Protein AF-A0A914QQV6-F1 (afdb_monomer)

Solvent-accessible surface area (backbone atoms only — not comparable to full-atom values): 8724 Å² total; per-residue (Å²): 121,57,70,71,54,55,54,50,51,53,58,49,64,69,46,57,71,68,61,34,36,56,57,50,69,76,47,62,59,73,66,30,67,61,33,49,82,43,58,56,74,52,24,40,50,51,32,66,61,44,52,48,57,52,50,58,49,51,60,53,47,50,54,56,51,52,54,55,55,73,69,55,87,51,58,90,97,36,75,57,35,60,50,48,54,52,48,50,53,49,50,53,59,42,51,51,50,57,58,55,53,53,47,43,61,77,69,61,55,55,38,9,48,43,41,32,55,50,33,52,47,51,51,54,37,49,54,52,49,51,52,48,53,53,51,54,52,51,47,60,54,52,58,56,46,50,54,54,55,47,51,57,50,51,60,66,74,76,110

Nearest PDB structures (foldseek):
  6y07-assembly1_A  TM=5.240E-01  e=1.883E-01  synthetic construct

Structure (mmCIF, N/CA/C/O backbone):
data_AF-A0A914QQV6-F1
#
_entry.id   AF-A0A914QQV6-F1
#
loop_
_atom_site.group_PDB
_atom_site.id
_atom_site.type_symbol
_atom_site.label_atom_id
_atom_site.label_alt_id
_atom_site.label_comp_id
_atom_site.label_asym_id
_atom_site.label_entity_id
_atom_site.label_seq_id
_atom_site.pdbx_PDB_ins_code
_atom_site.Cartn_x
_atom_site.Cartn_y
_atom_site.Cartn_z
_atom_site.occupancy
_atom_site.B_iso_or_equiv
_atom_site.auth_seq_id
_atom_site.auth_comp_id
_atom_site.auth_asym_id
_atom_site.auth_atom_id
_atom_site.pdbx_PDB_model_num
ATOM 1 N N . MET A 1 1 ? 7.672 -13.282 -17.391 1.00 69.25 1 MET A N 1
ATOM 2 C CA . MET A 1 1 ? 7.045 -12.044 -17.901 1.00 69.25 1 MET A CA 1
ATOM 3 C C . MET A 1 1 ? 6.679 -12.276 -19.358 1.00 69.25 1 MET A C 1
ATOM 5 O O . MET A 1 1 ? 7.506 -12.835 -20.069 1.00 69.25 1 MET A O 1
ATOM 9 N N . SER A 1 2 ? 5.460 -11.931 -19.786 1.00 85.06 2 SER A N 1
ATOM 10 C CA . SER A 1 2 ? 5.063 -12.055 -21.197 1.00 85.06 2 SER A CA 1
ATOM 11 C C . SER A 1 2 ? 5.661 -10.919 -22.035 1.00 85.06 2 SER A C 1
ATOM 13 O O . SER A 1 2 ? 5.847 -9.810 -21.535 1.00 85.06 2 SER A O 1
ATOM 15 N N . ILE A 1 3 ? 5.936 -11.185 -23.316 1.00 84.69 3 ILE A N 1
ATOM 16 C CA . ILE A 1 3 ? 6.446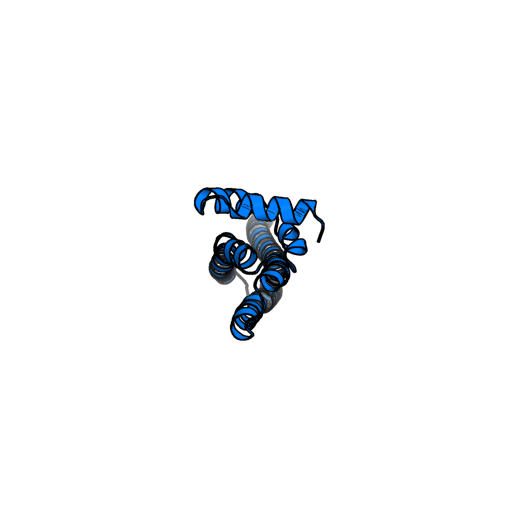 -10.175 -24.264 1.00 84.69 3 ILE A CA 1
ATOM 17 C C . ILE A 1 3 ? 5.479 -8.985 -24.347 1.00 84.69 3 ILE A C 1
ATOM 19 O O . ILE A 1 3 ? 5.898 -7.838 -24.235 1.00 84.69 3 ILE A O 1
ATOM 23 N N . ALA A 1 4 ? 4.174 -9.265 -24.410 1.00 88.88 4 ALA A N 1
ATOM 24 C CA . ALA A 1 4 ? 3.133 -8.241 -24.443 1.00 88.88 4 ALA A CA 1
ATOM 25 C C . ALA A 1 4 ? 3.164 -7.303 -23.219 1.00 88.88 4 ALA A C 1
ATOM 27 O O . ALA A 1 4 ? 2.953 -6.100 -23.361 1.00 88.88 4 ALA A O 1
ATOM 28 N N . PHE A 1 5 ? 3.452 -7.826 -22.019 1.00 91.81 5 PHE A N 1
ATOM 29 C CA . PHE A 1 5 ? 3.579 -6.989 -20.825 1.00 91.81 5 PHE A CA 1
ATOM 30 C C . PHE A 1 5 ? 4.813 -6.089 -20.896 1.00 91.81 5 PHE A C 1
ATOM 32 O O . PHE A 1 5 ? 4.718 -4.899 -20.604 1.00 91.81 5 PHE A O 1
ATOM 39 N N . ALA A 1 6 ? 5.959 -6.639 -21.307 1.00 89.44 6 ALA A N 1
ATOM 40 C CA . ALA A 1 6 ? 7.194 -5.871 -21.433 1.00 89.44 6 ALA A CA 1
ATOM 41 C C . ALA A 1 6 ? 7.032 -4.709 -22.428 1.00 89.44 6 ALA A C 1
ATOM 43 O O . ALA A 1 6 ? 7.389 -3.576 -22.118 1.00 89.44 6 ALA A O 1
ATOM 44 N N . GLU A 1 7 ? 6.416 -4.961 -23.586 1.00 92.00 7 GLU A N 1
ATOM 45 C CA . GLU A 1 7 ? 6.115 -3.922 -24.577 1.00 92.00 7 GLU A CA 1
ATOM 46 C C . GLU A 1 7 ? 5.171 -2.846 -24.030 1.00 92.00 7 GLU A C 1
ATOM 48 O O . GLU A 1 7 ? 5.379 -1.655 -24.271 1.00 92.00 7 GLU A O 1
ATOM 53 N N . ALA A 1 8 ? 4.140 -3.242 -23.278 1.00 93.19 8 ALA A N 1
ATOM 54 C CA . ALA A 1 8 ? 3.226 -2.300 -22.640 1.00 93.19 8 ALA A CA 1
ATOM 55 C C . ALA A 1 8 ? 3.940 -1.434 -21.589 1.00 93.19 8 ALA A C 1
ATOM 57 O O . ALA A 1 8 ? 3.732 -0.222 -21.556 1.00 93.19 8 ALA A O 1
ATOM 58 N N . ALA A 1 9 ? 4.814 -2.029 -20.775 1.00 93.25 9 ALA A N 1
ATOM 59 C CA . ALA A 1 9 ? 5.597 -1.306 -19.778 1.00 93.25 9 ALA A CA 1
ATOM 60 C C . ALA A 1 9 ? 6.560 -0.303 -20.430 1.00 93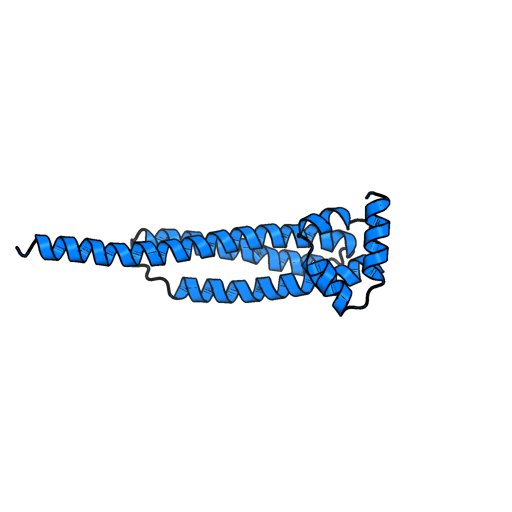.25 9 ALA A C 1
ATOM 62 O O . ALA A 1 9 ? 6.645 0.837 -19.981 1.00 93.25 9 ALA A O 1
ATOM 63 N N . VAL A 1 10 ? 7.217 -0.682 -21.533 1.00 94.25 10 VAL A N 1
ATOM 64 C CA . VAL A 1 10 ? 8.066 0.236 -22.310 1.00 94.25 10 VAL A CA 1
ATOM 65 C C . VAL A 1 10 ? 7.247 1.405 -22.857 1.00 94.25 10 VAL A C 1
ATOM 67 O O . VAL A 1 10 ? 7.649 2.555 -22.697 1.00 94.25 10 VAL A O 1
ATOM 70 N N . LYS A 1 11 ? 6.075 1.141 -23.448 1.00 95.31 11 LYS A N 1
ATOM 71 C CA . LYS A 1 11 ? 5.185 2.199 -23.960 1.00 95.31 11 LYS A CA 1
ATOM 72 C C . LYS A 1 11 ? 4.771 3.182 -22.867 1.00 95.31 11 LYS A C 1
ATOM 74 O O . LYS A 1 11 ? 4.869 4.384 -23.083 1.00 95.31 11 LYS A O 1
ATOM 79 N N . LEU A 1 12 ? 4.361 2.678 -21.703 1.00 95.50 12 LEU A N 1
ATOM 80 C CA . LEU A 1 12 ? 4.039 3.513 -20.543 1.00 95.50 12 LEU A CA 1
ATOM 81 C C . LEU A 1 12 ? 5.251 4.336 -20.104 1.00 95.50 12 LEU A C 1
ATOM 83 O O . LEU A 1 12 ? 5.140 5.538 -19.908 1.00 95.50 12 LEU A O 1
ATOM 87 N N . SER A 1 13 ? 6.428 3.714 -20.026 1.00 93.94 13 SER A N 1
ATOM 88 C CA . SER A 1 13 ? 7.658 4.378 -19.589 1.00 93.94 13 SER A CA 1
ATOM 89 C C . SER A 1 13 ? 8.145 5.501 -20.506 1.00 93.94 13 SER A C 1
ATOM 91 O O . SER A 1 13 ? 9.058 6.213 -20.110 1.00 93.94 13 SER A O 1
ATOM 93 N N . ASN A 1 14 ? 7.566 5.665 -21.699 1.00 95.50 14 ASN A N 1
ATOM 94 C CA . ASN A 1 14 ? 7.881 6.752 -22.630 1.00 95.50 14 ASN A CA 1
ATOM 95 C C . ASN A 1 14 ? 6.941 7.959 -22.497 1.00 95.50 14 ASN A C 1
ATOM 97 O O . ASN A 1 14 ? 7.169 8.970 -23.156 1.00 95.50 14 ASN A O 1
ATOM 101 N N . LEU A 1 15 ? 5.892 7.859 -21.678 1.00 96.88 15 LEU A N 1
ATOM 102 C CA . LEU A 1 15 ? 5.041 8.996 -21.344 1.00 96.88 15 LEU A CA 1
ATOM 103 C C . LEU A 1 15 ? 5.832 10.019 -20.512 1.00 96.88 15 LEU A C 1
ATOM 105 O O . LEU A 1 15 ? 6.844 9.680 -19.890 1.00 96.88 15 LEU A O 1
ATOM 109 N N . ASP A 1 16 ? 5.385 11.271 -20.500 1.00 96.81 16 ASP A N 1
ATOM 110 C CA . ASP A 1 16 ? 5.801 12.223 -19.465 1.00 96.81 16 ASP A CA 1
ATOM 111 C C . ASP A 1 16 ? 5.256 11.800 -18.089 1.00 96.81 16 ASP A C 1
ATOM 113 O O . ASP A 1 16 ? 4.459 10.867 -17.975 1.00 96.81 16 ASP A O 1
ATOM 117 N N . ASP A 1 17 ? 5.741 12.444 -17.030 1.00 95.38 17 ASP A N 1
ATOM 118 C CA . ASP A 1 17 ? 5.443 12.026 -15.658 1.00 95.38 17 ASP A CA 1
ATOM 119 C C . ASP A 1 17 ? 3.957 12.181 -15.300 1.00 95.38 17 ASP A C 1
ATOM 121 O O . ASP A 1 17 ? 3.414 11.317 -14.613 1.00 95.38 17 ASP A O 1
ATOM 125 N N . GLU A 1 18 ? 3.274 13.207 -15.817 1.00 96.12 18 GLU A N 1
ATOM 126 C CA . GLU A 1 18 ? 1.845 13.440 -15.568 1.00 96.12 18 GLU A CA 1
ATOM 127 C C . GLU A 1 18 ? 0.982 12.354 -16.226 1.00 96.12 18 GLU A C 1
ATOM 129 O O . GLU A 1 18 ? 0.174 11.695 -15.564 1.00 96.12 18 GLU A O 1
ATOM 134 N N . ASN A 1 19 ? 1.214 12.083 -17.512 1.00 97.56 19 ASN A N 1
ATOM 135 C CA . ASN A 1 19 ? 0.500 11.040 -18.244 1.00 97.56 19 ASN A CA 1
ATOM 136 C C . ASN A 1 19 ? 0.835 9.638 -17.713 1.00 97.56 19 ASN A C 1
ATOM 138 O O . ASN A 1 19 ? -0.031 8.757 -17.678 1.00 97.56 19 ASN A O 1
ATOM 142 N N . LEU A 1 20 ? 2.079 9.409 -17.279 1.00 96.94 20 LEU A N 1
ATOM 143 C CA . LEU A 1 20 ? 2.481 8.155 -16.646 1.00 96.94 20 LEU A CA 1
ATOM 144 C C . LEU A 1 20 ? 1.769 7.960 -15.304 1.00 96.94 20 LEU A C 1
ATOM 146 O O . LEU A 1 20 ? 1.239 6.874 -15.056 1.00 96.94 20 LEU A O 1
ATOM 150 N N . GLN A 1 21 ? 1.718 8.997 -14.467 1.00 96.12 21 GLN A N 1
ATOM 151 C CA . GLN A 1 21 ? 0.990 8.976 -13.200 1.00 96.12 21 GLN A CA 1
ATOM 152 C C . GLN A 1 21 ? -0.476 8.619 -13.421 1.00 96.12 21 GLN A C 1
ATOM 154 O O . GLN A 1 21 ? -0.987 7.701 -12.778 1.00 96.12 21 GLN A O 1
ATOM 159 N N . GLU A 1 22 ? -1.155 9.313 -14.337 1.00 96.88 22 GLU A N 1
ATOM 160 C CA . GLU A 1 22 ? -2.568 9.073 -14.621 1.00 96.88 22 GLU A CA 1
ATOM 161 C C . GLU A 1 22 ? -2.795 7.633 -15.109 1.00 96.88 22 GLU A C 1
ATOM 163 O O . GLU A 1 22 ? -3.715 6.942 -14.658 1.00 96.88 22 GLU A O 1
ATOM 168 N N . ALA A 1 23 ? -1.926 7.143 -15.997 1.00 97.06 23 ALA A N 1
ATOM 169 C CA . ALA A 1 23 ? -2.011 5.788 -16.522 1.00 97.06 23 ALA A CA 1
ATOM 170 C C . ALA A 1 23 ? -1.784 4.716 -15.443 1.00 97.06 23 ALA A C 1
ATOM 172 O O . ALA A 1 23 ? -2.487 3.702 -15.449 1.00 97.06 23 ALA A O 1
ATOM 173 N N . LEU A 1 24 ? -0.830 4.927 -14.529 1.00 96.75 24 LEU A N 1
ATOM 174 C CA . LEU A 1 24 ? -0.535 4.009 -13.424 1.00 96.75 24 LEU A CA 1
ATOM 175 C C . LEU A 1 24 ? -1.579 4.092 -12.299 1.00 96.75 24 LEU A C 1
ATOM 177 O O . LEU A 1 24 ? -1.899 3.072 -11.694 1.00 96.75 24 LEU A O 1
ATOM 181 N N . ASN A 1 25 ? -2.192 5.253 -12.057 1.00 95.25 25 ASN A N 1
ATOM 182 C CA . ASN A 1 25 ? -3.301 5.402 -11.104 1.00 95.25 25 ASN A CA 1
ATOM 183 C C . ASN A 1 25 ? -4.525 4.567 -11.499 1.00 95.25 25 ASN A C 1
ATOM 185 O O . ASN A 1 25 ? -5.217 4.048 -10.632 1.00 95.25 25 ASN A O 1
ATOM 189 N N . LYS A 1 26 ? -4.749 4.366 -12.802 1.00 95.31 26 LYS A N 1
ATOM 190 C CA . LYS A 1 26 ? -5.806 3.485 -13.329 1.00 95.31 26 LYS A CA 1
ATOM 191 C C . LYS A 1 26 ? -5.472 1.990 -13.215 1.00 95.31 26 LYS A C 1
ATOM 193 O O . LYS A 1 26 ? -6.247 1.160 -13.689 1.00 95.31 26 LYS A O 1
ATOM 198 N N . LYS A 1 27 ? -4.301 1.626 -12.682 1.00 94.38 27 LYS A N 1
ATOM 199 C CA . LYS A 1 27 ? -3.896 0.233 -12.474 1.00 94.38 27 LYS A CA 1
ATOM 200 C C . LYS A 1 27 ? -4.134 -0.189 -11.029 1.00 94.38 27 LYS A C 1
ATOM 202 O O . LYS A 1 27 ? -3.734 0.497 -10.086 1.00 94.38 27 LYS A O 1
ATOM 207 N N . GLU A 1 28 ? -4.711 -1.375 -10.890 1.00 94.44 28 GLU A N 1
ATOM 208 C CA . GLU A 1 28 ? -4.733 -2.117 -9.633 1.00 94.44 28 GLU A CA 1
ATOM 209 C C . GLU A 1 28 ? -3.318 -2.544 -9.227 1.00 94.44 28 GLU A C 1
ATOM 211 O O . GLU A 1 28 ? -2.434 -2.681 -10.077 1.00 94.44 28 GLU A O 1
ATOM 216 N N . LEU A 1 29 ? -3.106 -2.799 -7.934 1.00 94.88 29 LEU A N 1
ATOM 217 C CA . LEU A 1 29 ? -1.804 -3.229 -7.405 1.00 94.88 29 LEU A CA 1
ATOM 218 C C . LEU A 1 29 ? -1.317 -4.555 -8.029 1.00 94.88 29 LEU A C 1
ATOM 220 O O . LEU A 1 29 ? -0.115 -4.729 -8.246 1.00 94.88 29 LEU A O 1
ATOM 224 N N . ASP A 1 30 ? -2.237 -5.429 -8.455 1.00 93.50 30 ASP A N 1
ATOM 225 C CA . ASP A 1 30 ? -1.936 -6.679 -9.172 1.00 93.50 30 ASP A CA 1
ATOM 226 C C . ASP A 1 30 ? -1.115 -6.459 -10.459 1.00 93.50 30 ASP A C 1
ATOM 228 O O . ASP A 1 30 ? -0.291 -7.304 -10.825 1.00 93.50 30 ASP A O 1
ATOM 232 N N . PHE A 1 31 ? -1.234 -5.286 -11.098 1.00 94.44 31 PHE A N 1
ATOM 233 C CA . PHE A 1 31 ? -0.415 -4.902 -12.255 1.00 94.44 31 PHE A CA 1
ATOM 234 C C . PHE A 1 31 ? 1.085 -5.099 -11.994 1.00 94.44 31 PHE A C 1
ATOM 236 O O . PHE A 1 31 ? 1.817 -5.587 -12.864 1.00 94.44 31 PHE A O 1
ATOM 243 N N . TYR A 1 32 ? 1.540 -4.784 -10.779 1.00 95.94 32 TYR A N 1
ATOM 244 C CA . TYR A 1 32 ? 2.950 -4.837 -10.413 1.00 95.94 32 TYR A CA 1
ATOM 245 C C . TYR A 1 32 ? 3.494 -6.256 -10.254 1.00 95.94 32 TYR A C 1
ATOM 247 O O . TYR A 1 32 ? 4.712 -6.437 -10.293 1.00 95.94 32 TYR A O 1
ATOM 255 N N . ARG A 1 33 ? 2.645 -7.292 -10.166 1.00 93.75 33 ARG A N 1
ATOM 256 C CA . ARG A 1 33 ? 3.092 -8.691 -10.006 1.00 93.75 33 ARG A CA 1
ATOM 257 C C . ARG A 1 33 ? 3.967 -9.176 -11.159 1.00 93.75 33 ARG A C 1
ATOM 259 O O . ARG A 1 33 ? 4.797 -10.066 -10.978 1.00 93.75 33 ARG A O 1
ATOM 266 N N . ASN A 1 34 ? 3.824 -8.560 -12.329 1.00 93.00 34 ASN A N 1
ATOM 267 C CA . ASN A 1 34 ? 4.608 -8.883 -13.515 1.00 93.00 34 ASN A CA 1
ATOM 268 C C . ASN A 1 34 ? 5.874 -8.027 -13.676 1.00 93.00 34 ASN A C 1
ATOM 270 O O . ASN A 1 34 ? 6.658 -8.308 -14.579 1.00 93.00 34 ASN A O 1
ATOM 274 N N . CYS A 1 35 ? 6.128 -7.048 -12.800 1.00 95.00 35 CYS A N 1
ATOM 275 C CA . CYS A 1 35 ? 7.219 -6.077 -12.941 1.00 95.00 35 CYS A CA 1
ATOM 276 C C . CYS A 1 35 ? 8.612 -6.584 -12.533 1.00 95.00 35 CYS A C 1
ATOM 278 O O . CYS A 1 35 ? 9.596 -5.895 -12.794 1.00 95.00 35 CYS A O 1
ATOM 280 N N . LYS A 1 36 ? 8.720 -7.788 -11.947 1.00 94.69 36 LYS A N 1
ATOM 281 C CA . LYS A 1 36 ? 9.971 -8.335 -11.378 1.00 94.69 36 LYS A CA 1
ATOM 282 C C . LYS A 1 36 ? 11.196 -8.173 -12.280 1.00 94.69 36 LYS A C 1
ATOM 284 O O . LYS A 1 36 ? 12.269 -7.829 -11.802 1.00 94.69 36 LYS A O 1
ATOM 289 N N . ASN A 1 37 ? 11.015 -8.444 -13.571 1.00 94.00 37 ASN A N 1
ATOM 290 C CA . ASN A 1 37 ? 12.095 -8.511 -14.555 1.00 94.00 37 ASN A CA 1
ATOM 291 C C . ASN A 1 37 ? 12.156 -7.269 -15.462 1.00 94.00 37 ASN A C 1
ATOM 293 O O . ASN A 1 37 ? 12.705 -7.353 -16.559 1.00 94.00 37 ASN A O 1
ATOM 297 N N . LEU A 1 38 ? 11.520 -6.156 -15.079 1.00 95.31 38 LEU A N 1
ATOM 298 C CA . LEU A 1 38 ? 11.591 -4.933 -15.876 1.00 95.31 38 LEU A CA 1
ATOM 299 C C . LEU A 1 38 ? 13.011 -4.356 -15.819 1.00 95.31 38 LEU A C 1
ATOM 301 O O . LEU A 1 38 ? 13.684 -4.506 -14.797 1.00 95.31 38 LEU A O 1
ATOM 305 N N . PRO A 1 39 ? 13.467 -3.670 -16.882 1.00 95.81 39 PRO A N 1
ATOM 306 C CA . PRO A 1 39 ? 14.688 -2.880 -16.817 1.00 95.81 39 PRO A CA 1
ATOM 307 C C . PRO A 1 39 ? 14.647 -1.914 -15.632 1.00 95.81 39 PRO A C 1
ATOM 309 O O . PRO A 1 39 ? 13.622 -1.272 -15.395 1.00 95.81 39 PRO A O 1
ATOM 312 N N . GLU A 1 40 ? 15.769 -1.781 -14.924 1.00 96.56 40 GLU A N 1
ATOM 313 C CA . GLU A 1 40 ? 15.842 -1.006 -13.679 1.00 96.56 40 GLU A CA 1
ATOM 314 C C . GLU A 1 40 ? 15.377 0.445 -13.862 1.00 96.56 40 GLU A C 1
ATOM 316 O O . GLU A 1 40 ? 14.679 0.979 -13.007 1.00 96.56 40 GLU A O 1
ATOM 321 N N . SER A 1 41 ? 15.681 1.066 -15.008 1.00 96.12 41 SER A N 1
ATOM 322 C CA . SER A 1 41 ? 15.230 2.423 -15.342 1.00 96.12 41 SER A CA 1
ATOM 323 C C . SER A 1 41 ? 13.705 2.549 -15.415 1.00 96.12 41 SER A C 1
ATOM 325 O O . SER A 1 41 ? 13.148 3.526 -14.923 1.00 96.12 41 SER A O 1
ATOM 327 N N . ILE A 1 42 ? 13.022 1.555 -15.989 1.00 97.25 42 ILE A N 1
ATOM 328 C CA . ILE A 1 42 ? 11.558 1.527 -16.098 1.00 97.25 42 ILE A CA 1
ATOM 329 C C . ILE A 1 42 ? 10.941 1.225 -14.735 1.00 97.25 42 ILE A C 1
ATOM 331 O O . ILE A 1 42 ? 10.012 1.909 -14.309 1.00 97.25 42 ILE A O 1
ATOM 335 N N . ALA A 1 43 ? 11.466 0.211 -14.042 1.00 97.88 43 ALA A N 1
ATOM 336 C CA . ALA A 1 43 ? 10.952 -0.199 -12.744 1.00 97.88 43 ALA A CA 1
ATOM 337 C C . ALA A 1 43 ? 11.068 0.927 -11.710 1.00 97.88 43 ALA A C 1
ATOM 339 O O . ALA A 1 43 ? 10.112 1.209 -10.992 1.00 97.88 43 ALA A O 1
ATOM 340 N N . ARG A 1 44 ? 12.216 1.611 -11.687 1.00 97.75 44 ARG A N 1
ATOM 341 C CA . ARG A 1 44 ? 12.439 2.787 -10.850 1.00 97.75 44 ARG A CA 1
ATOM 342 C C . ARG A 1 44 ? 11.441 3.893 -11.165 1.00 97.75 44 ARG A C 1
ATOM 344 O O . ARG A 1 44 ? 10.826 4.416 -10.246 1.00 97.75 44 ARG A O 1
ATOM 351 N N . ARG A 1 45 ? 11.223 4.197 -12.449 1.00 97.56 45 ARG A N 1
ATOM 352 C CA . ARG A 1 45 ? 10.267 5.235 -12.852 1.00 97.56 45 ARG A CA 1
ATOM 353 C C . ARG A 1 45 ? 8.843 4.909 -12.397 1.00 97.56 45 ARG A C 1
ATOM 355 O O . ARG A 1 45 ? 8.155 5.782 -11.890 1.00 97.56 45 ARG A O 1
ATOM 362 N N . PHE A 1 46 ? 8.400 3.658 -12.524 1.00 98.06 46 PHE A N 1
ATOM 363 C CA . PHE A 1 46 ? 7.074 3.244 -12.037 1.00 98.06 46 PHE A CA 1
ATOM 364 C C . PHE A 1 46 ? 6.968 3.315 -10.511 1.00 98.06 46 PHE A C 1
ATOM 366 O O . PHE A 1 46 ? 5.913 3.666 -9.984 1.00 98.06 46 PHE A O 1
ATOM 373 N N . HIS A 1 47 ? 8.051 2.977 -9.808 1.00 97.81 47 HIS A N 1
ATOM 374 C CA . HIS A 1 47 ? 8.111 3.056 -8.353 1.00 97.81 47 HIS A CA 1
ATOM 375 C C . HIS A 1 47 ? 7.984 4.500 -7.874 1.00 97.81 47 HIS A C 1
ATOM 377 O O . HIS A 1 47 ? 7.057 4.799 -7.129 1.00 97.81 47 HIS A O 1
ATOM 383 N N . GLU A 1 48 ? 8.854 5.383 -8.365 1.00 97.38 48 GLU A N 1
ATOM 384 C CA . GLU A 1 48 ? 8.923 6.787 -7.951 1.00 97.38 48 GLU A CA 1
ATOM 385 C C . GLU A 1 48 ? 7.651 7.556 -8.328 1.00 97.38 48 GLU A C 1
ATOM 387 O O . GLU A 1 48 ? 7.151 8.330 -7.520 1.00 97.38 48 GLU A O 1
ATOM 392 N N . ILE A 1 49 ? 7.094 7.310 -9.521 1.00 97.38 49 ILE A N 1
ATOM 393 C CA . ILE A 1 49 ? 5.882 8.000 -9.974 1.00 97.38 49 ILE A CA 1
ATOM 394 C C . ILE A 1 49 ? 4.632 7.444 -9.290 1.00 97.38 49 ILE A C 1
ATOM 396 O O . ILE A 1 49 ? 3.750 8.207 -8.945 1.00 97.38 49 ILE A O 1
ATOM 400 N N . ASN A 1 50 ? 4.489 6.137 -9.062 1.00 97.19 50 ASN A N 1
ATOM 401 C CA . ASN A 1 50 ? 3.196 5.615 -8.599 1.00 97.19 50 ASN A CA 1
ATOM 402 C C . ASN A 1 50 ? 3.212 4.920 -7.250 1.00 97.19 50 ASN A C 1
ATOM 404 O O . ASN A 1 50 ? 2.334 5.181 -6.429 1.00 97.19 50 ASN A O 1
ATOM 408 N N . LEU A 1 51 ? 4.156 4.012 -7.027 1.00 96.69 51 LEU A N 1
ATOM 409 C CA . LEU A 1 51 ? 4.108 3.182 -5.831 1.00 96.69 51 LEU A CA 1
ATOM 410 C C . LEU A 1 51 ? 4.506 3.975 -4.585 1.00 96.69 51 LEU A C 1
ATOM 412 O O . LEU A 1 51 ? 3.848 3.843 -3.559 1.00 96.69 51 LEU A O 1
ATOM 416 N N . LEU A 1 52 ? 5.519 4.838 -4.694 1.00 97.12 52 LEU A N 1
ATOM 417 C CA . LEU A 1 52 ? 5.973 5.703 -3.607 1.00 97.12 52 LEU A CA 1
ATOM 418 C C . LEU A 1 52 ? 4.857 6.649 -3.111 1.00 97.12 52 LEU A C 1
ATOM 420 O O . LEU A 1 52 ? 4.555 6.589 -1.922 1.00 97.12 52 LEU A O 1
ATOM 424 N N . PRO A 1 53 ? 4.143 7.410 -3.966 1.00 97.25 53 PRO A N 1
ATOM 425 C CA . PRO A 1 53 ? 3.011 8.215 -3.500 1.00 97.25 53 PRO A CA 1
ATOM 426 C C . PRO A 1 53 ? 1.888 7.412 -2.825 1.00 97.25 53 PRO A C 1
ATOM 428 O O . PRO A 1 53 ? 1.227 7.917 -1.922 1.00 97.25 53 PRO A O 1
ATOM 431 N N . ARG A 1 54 ? 1.654 6.153 -3.234 1.00 97.50 54 ARG A N 1
ATOM 432 C CA . ARG A 1 54 ? 0.668 5.280 -2.569 1.00 97.50 54 ARG A CA 1
ATOM 433 C C . ARG A 1 54 ? 1.110 4.874 -1.161 1.00 97.50 54 ARG A C 1
ATOM 435 O O . ARG A 1 54 ? 0.256 4.763 -0.287 1.00 97.50 54 ARG A O 1
ATOM 442 N N . TRP A 1 55 ? 2.410 4.678 -0.938 1.00 97.88 55 TRP A N 1
ATOM 443 C CA . TRP A 1 55 ? 2.967 4.467 0.401 1.00 97.88 55 TRP A CA 1
ATOM 444 C C . TRP A 1 55 ? 2.815 5.702 1.281 1.00 97.88 55 TRP A C 1
ATOM 446 O O . TRP A 1 55 ? 2.290 5.590 2.383 1.00 97.88 55 TRP A O 1
ATOM 456 N N . GLU A 1 56 ? 3.177 6.877 0.766 1.00 96.44 56 GLU A N 1
ATOM 457 C CA . GLU A 1 56 ? 3.016 8.146 1.488 1.00 96.44 56 GLU A CA 1
ATOM 458 C C . GLU A 1 56 ? 1.547 8.408 1.858 1.00 96.44 56 GLU A C 1
ATOM 460 O O . GLU A 1 56 ? 1.244 8.951 2.920 1.00 96.44 56 GLU A O 1
ATOM 465 N N . GLU A 1 57 ? 0.603 8.021 0.997 1.00 97.12 57 GLU A N 1
ATOM 466 C CA . GLU A 1 57 ? -0.823 8.122 1.307 1.00 97.12 57 GLU A CA 1
ATOM 467 C C . GLU A 1 57 ? -1.269 7.107 2.367 1.00 97.12 57 GLU A C 1
ATOM 469 O O . GLU A 1 57 ? -2.055 7.447 3.251 1.00 97.12 57 GLU A O 1
ATOM 474 N N . ALA A 1 58 ? -0.736 5.883 2.336 1.00 97.56 58 ALA A N 1
ATOM 475 C CA . ALA A 1 58 ? -0.991 4.898 3.381 1.00 97.56 58 ALA A CA 1
ATOM 476 C C . ALA A 1 58 ? -0.472 5.379 4.750 1.00 97.56 58 ALA A C 1
ATOM 478 O O . ALA A 1 58 ? -1.188 5.247 5.740 1.00 97.56 58 ALA A O 1
ATOM 479 N N . GLU A 1 59 ? 0.706 6.010 4.814 1.00 97.00 59 GLU A N 1
ATOM 480 C CA . GLU A 1 59 ? 1.233 6.614 6.050 1.00 97.00 59 GLU A CA 1
ATOM 481 C C . GLU A 1 59 ? 0.321 7.725 6.588 1.00 97.00 59 GLU A C 1
ATOM 483 O O . GLU A 1 59 ? 0.090 7.828 7.794 1.00 97.00 59 GLU A O 1
ATOM 488 N N . LYS A 1 60 ? -0.243 8.563 5.708 1.00 97.44 60 LYS A N 1
ATOM 489 C CA . LYS A 1 60 ? -1.234 9.571 6.127 1.00 97.44 60 LYS A CA 1
ATOM 490 C C . LYS A 1 60 ? -2.507 8.919 6.657 1.00 97.44 60 LYS A C 1
ATOM 492 O O . LYS A 1 60 ? -3.067 9.406 7.639 1.00 97.44 60 LYS A O 1
ATOM 497 N N . ARG A 1 61 ? -2.954 7.826 6.033 1.00 97.62 61 ARG A N 1
ATOM 498 C CA . ARG A 1 61 ? -4.159 7.096 6.441 1.00 97.62 61 ARG A CA 1
ATOM 499 C C . ARG A 1 61 ? -4.030 6.487 7.838 1.00 97.62 61 ARG A C 1
ATOM 501 O O . ARG A 1 61 ? -5.020 6.507 8.561 1.00 97.62 61 ARG A O 1
ATOM 508 N N . VAL A 1 62 ? -2.8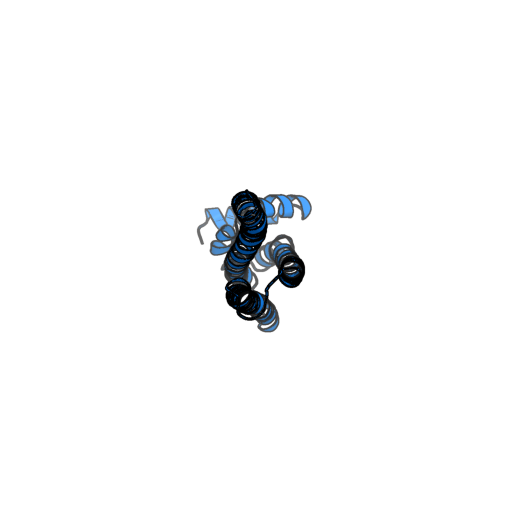33 6.061 8.257 1.00 97.31 62 VAL A N 1
ATOM 509 C CA . VAL A 1 62 ? -2.575 5.621 9.646 1.00 97.31 62 VAL A CA 1
ATOM 510 C C . VAL A 1 62 ? -3.039 6.679 10.643 1.00 97.31 62 VAL A C 1
ATOM 512 O O . VAL A 1 62 ? -3.866 6.380 11.496 1.00 97.31 62 VAL A O 1
ATOM 515 N N . LYS A 1 63 ? -2.604 7.934 10.475 1.00 95.81 63 LYS A N 1
ATOM 516 C CA . LYS A 1 63 ? -2.966 9.033 11.389 1.00 95.81 63 LYS A CA 1
ATOM 517 C C . LYS A 1 63 ? -4.473 9.267 11.447 1.00 95.81 63 LYS A C 1
ATOM 519 O O . LYS A 1 63 ? -5.029 9.490 12.514 1.00 95.81 63 LYS A O 1
ATOM 524 N N . ILE A 1 64 ? -5.146 9.179 10.299 1.00 95.88 64 ILE A N 1
ATOM 525 C CA . ILE A 1 64 ? -6.607 9.315 10.224 1.00 95.88 64 ILE A CA 1
ATOM 526 C C . ILE A 1 64 ? -7.291 8.195 11.018 1.00 95.88 64 ILE A C 1
ATOM 528 O O . ILE A 1 64 ? -8.263 8.449 11.731 1.00 95.88 64 ILE A O 1
ATOM 532 N N . ILE A 1 65 ? -6.797 6.961 10.907 1.00 96.19 65 ILE A N 1
ATOM 533 C CA . ILE A 1 65 ? -7.323 5.816 11.653 1.00 96.19 65 ILE A CA 1
ATOM 534 C C . ILE A 1 65 ? -7.063 5.990 13.155 1.00 96.19 65 ILE A C 1
ATOM 536 O O . ILE A 1 65 ? -8.001 5.845 13.937 1.00 96.19 65 ILE A O 1
ATOM 540 N N . GLU A 1 66 ? -5.848 6.365 13.559 1.00 94.94 66 GLU A N 1
ATOM 541 C CA . GLU A 1 66 ? -5.486 6.628 14.961 1.00 94.94 66 GLU A CA 1
ATOM 542 C C . GLU A 1 66 ? -6.379 7.706 15.592 1.00 94.94 66 GLU A C 1
ATOM 544 O O . GLU A 1 66 ? -6.903 7.521 16.695 1.00 94.94 66 GLU A O 1
ATOM 549 N N . ASP A 1 67 ? -6.619 8.805 14.873 1.00 94.06 67 ASP A N 1
ATOM 550 C CA . ASP A 1 67 ? -7.501 9.885 15.319 1.00 94.06 67 ASP A CA 1
ATOM 551 C C . ASP A 1 67 ? -8.943 9.388 15.486 1.00 94.06 67 ASP A C 1
ATOM 553 O O . ASP A 1 67 ? -9.608 9.689 16.482 1.00 94.06 67 ASP A O 1
ATOM 557 N N . ARG A 1 68 ? -9.452 8.600 14.532 1.00 92.50 68 ARG A N 1
ATOM 558 C CA . ARG A 1 68 ? -10.806 8.026 14.615 1.00 92.50 68 ARG A CA 1
ATOM 559 C C . 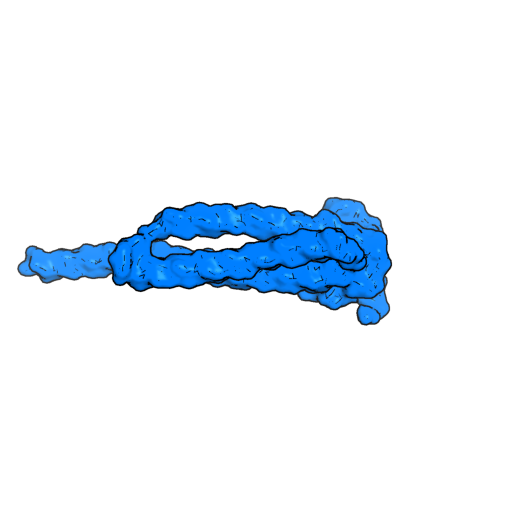ARG A 1 68 ? -10.940 7.070 15.793 1.00 92.50 68 ARG A C 1
ATOM 561 O O . ARG A 1 68 ? -11.934 7.146 16.513 1.00 92.50 68 ARG A O 1
ATOM 568 N N . MET A 1 69 ? -9.945 6.214 16.001 1.00 90.19 69 MET A N 1
ATOM 569 C CA . MET A 1 69 ? -9.904 5.264 17.107 1.00 90.19 69 MET A CA 1
ATOM 570 C C . MET A 1 69 ? -9.854 5.982 18.458 1.00 90.19 69 MET A C 1
ATOM 572 O O . MET A 1 69 ? -10.654 5.679 19.336 1.00 90.19 69 MET A O 1
ATOM 576 N N . THR A 1 70 ? -9.001 6.997 18.613 1.00 87.38 70 THR A N 1
ATOM 577 C CA . THR A 1 70 ? -8.882 7.778 19.862 1.00 87.38 70 THR A CA 1
ATOM 578 C C . THR A 1 70 ? -10.194 8.455 20.274 1.00 87.38 70 THR A C 1
ATOM 580 O O . THR A 1 70 ? -10.446 8.671 21.457 1.00 87.38 70 THR A O 1
ATOM 583 N N . ASN A 1 71 ? -11.060 8.769 19.309 1.00 86.06 71 ASN A N 1
ATOM 584 C CA . ASN A 1 71 ? -12.365 9.382 19.560 1.00 86.06 71 ASN A CA 1
ATOM 585 C C . ASN A 1 71 ? -13.491 8.367 19.846 1.00 86.06 71 ASN A C 1
ATOM 587 O O . ASN A 1 71 ? -14.637 8.772 20.069 1.00 86.06 71 ASN A O 1
ATOM 591 N N . MET A 1 72 ? -13.200 7.063 19.845 1.00 83.06 72 MET A N 1
ATOM 592 C CA . MET A 1 72 ? -14.178 6.036 20.197 1.00 83.06 72 MET A CA 1
ATOM 593 C C . MET A 1 72 ? -14.499 6.079 21.694 1.00 83.06 72 MET A C 1
ATOM 595 O O . MET A 1 72 ? -13.625 6.204 22.549 1.00 83.06 72 MET A O 1
ATOM 599 N N . LYS A 1 73 ? -15.787 5.951 22.028 1.00 80.25 73 LYS A N 1
ATOM 600 C CA . LYS A 1 73 ? -16.230 5.801 23.417 1.00 80.25 73 LYS A CA 1
ATOM 601 C C . LYS A 1 73 ? -16.152 4.327 23.806 1.00 80.25 73 LYS A C 1
ATOM 603 O O . LYS A 1 73 ? -17.033 3.560 23.427 1.00 80.25 73 LYS A O 1
ATOM 608 N N . CYS A 1 74 ? -15.146 3.972 24.596 1.00 80.19 74 CYS A N 1
ATOM 609 C CA . CYS A 1 74 ? -14.926 2.613 25.089 1.00 80.19 74 CYS A CA 1
ATOM 610 C C . CYS A 1 74 ? -15.014 2.602 26.625 1.00 80.19 74 CYS A C 1
ATOM 612 O O . CYS A 1 74 ? -14.022 2.907 27.279 1.00 80.19 74 CYS A O 1
ATOM 614 N N . PRO A 1 7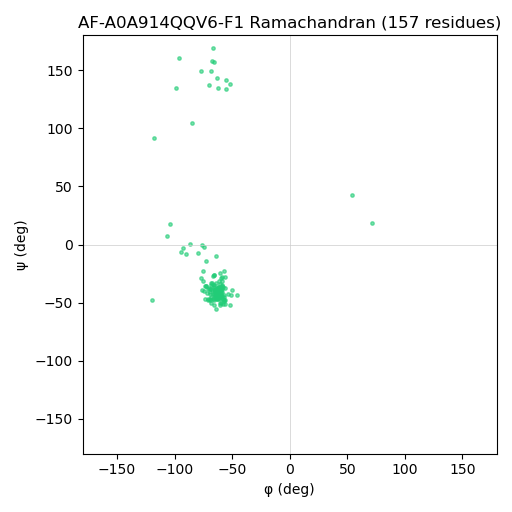5 ? -16.194 2.355 27.224 1.00 78.19 75 PRO A N 1
ATOM 615 C CA . PRO A 1 75 ? -16.310 2.229 28.676 1.00 78.19 75 PRO A CA 1
ATOM 616 C C . PRO A 1 75 ? -15.513 1.031 29.207 1.00 78.19 75 PRO A C 1
ATOM 618 O O . PRO A 1 75 ? -15.533 -0.026 28.581 1.00 78.19 75 PRO A O 1
ATOM 621 N N . ASP A 1 76 ? -14.906 1.165 30.383 1.00 78.75 76 ASP A N 1
ATOM 622 C CA . ASP A 1 76 ? -14.147 0.082 31.020 1.00 78.75 7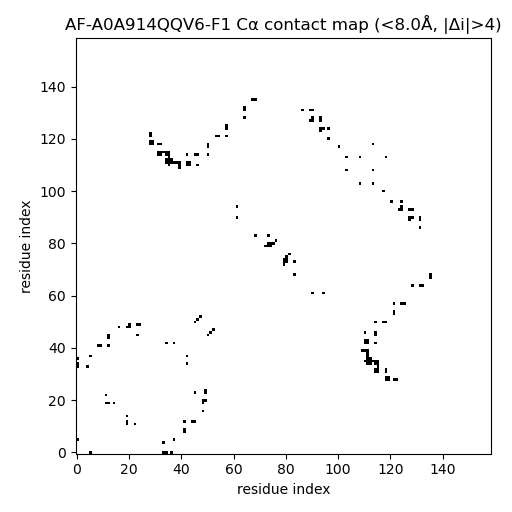6 ASP A CA 1
ATOM 623 C C . ASP A 1 76 ? -14.990 -1.200 31.200 1.00 78.75 76 ASP A C 1
ATOM 625 O O . ASP A 1 76 ? -16.136 -1.164 31.671 1.00 78.75 76 ASP A O 1
ATOM 629 N N . GLY A 1 77 ? -14.407 -2.346 30.851 1.00 77.25 77 GLY A N 1
ATOM 630 C CA . GLY A 1 77 ? -15.011 -3.677 30.911 1.00 77.25 77 GLY A CA 1
ATOM 631 C C . GLY A 1 77 ? -16.102 -3.923 29.867 1.00 77.25 77 GLY A C 1
ATOM 632 O O . GLY A 1 77 ? -16.940 -4.811 30.056 1.00 77.25 77 GLY A O 1
ATOM 633 N N . SER A 1 78 ? -16.153 -3.115 28.806 1.00 81.25 78 SER A N 1
ATOM 634 C CA . SER A 1 78 ? -17.158 -3.229 27.747 1.00 81.25 78 SER A CA 1
ATOM 635 C C . SER A 1 78 ? -16.661 -4.024 26.539 1.00 81.25 78 SER A C 1
ATOM 637 O O . SER A 1 78 ? -15.468 -4.156 26.292 1.00 81.25 78 SER A O 1
ATOM 639 N N . VAL A 1 79 ? -17.600 -4.510 25.725 1.00 80.69 79 VAL A N 1
ATOM 640 C CA . VAL A 1 79 ? -17.277 -5.179 24.451 1.00 80.69 79 VAL A CA 1
ATOM 641 C C . VAL A 1 79 ? -16.642 -4.192 23.461 1.00 80.69 79 VAL A C 1
ATOM 643 O O . VAL A 1 79 ? -15.911 -4.586 22.554 1.00 80.69 79 VAL A O 1
ATOM 646 N N . GLU A 1 80 ? -16.949 -2.904 23.607 1.00 81.94 80 GLU A N 1
ATOM 647 C CA . GLU A 1 80 ? -16.347 -1.812 22.855 1.00 81.94 80 GLU A CA 1
ATOM 648 C C . GLU A 1 80 ? -14.840 -1.675 23.157 1.00 81.94 80 GLU A C 1
ATOM 650 O O . GLU A 1 80 ? -14.065 -1.479 22.222 1.00 81.94 80 GLU A O 1
ATOM 655 N N . GLU A 1 81 ? -14.421 -1.852 24.415 1.00 84.25 81 GLU A N 1
ATOM 656 C CA . GLU A 1 81 ? -13.007 -1.852 24.830 1.00 84.25 81 GLU A CA 1
ATOM 657 C C . GLU A 1 81 ? -12.240 -3.048 24.244 1.00 84.25 81 GLU A C 1
ATOM 659 O O . GLU A 1 81 ? -11.260 -2.837 23.533 1.00 84.25 81 GLU A O 1
ATOM 664 N N . ASP A 1 82 ? -12.741 -4.280 24.408 1.00 85.50 82 ASP A N 1
ATOM 665 C CA . ASP A 1 82 ? -12.103 -5.494 23.858 1.00 85.50 82 ASP A CA 1
ATOM 666 C C . ASP A 1 82 ? -11.846 -5.379 22.346 1.00 85.50 82 ASP A C 1
ATOM 668 O O . ASP A 1 82 ? -10.813 -5.767 21.799 1.00 85.50 82 ASP A O 1
ATOM 672 N N . ARG A 1 83 ? -12.829 -4.844 21.626 1.00 84.44 83 ARG A N 1
ATOM 673 C CA . ARG A 1 83 ? -12.738 -4.651 20.179 1.00 84.44 83 ARG A CA 1
ATOM 674 C C . ARG A 1 83 ? -11.788 -3.515 19.814 1.00 84.44 83 ARG A C 1
ATOM 676 O O . ARG A 1 83 ? -11.115 -3.632 18.794 1.00 84.44 83 ARG A O 1
ATOM 683 N N . PHE A 1 84 ? -11.728 -2.442 20.601 1.00 89.56 84 PHE A N 1
ATOM 684 C CA . PHE A 1 84 ? -10.731 -1.391 20.412 1.00 89.56 84 PHE A CA 1
ATOM 685 C C . PHE A 1 84 ? -9.314 -1.959 20.540 1.00 89.56 84 PHE A C 1
ATOM 687 O O . PHE A 1 84 ? -8.486 -1.691 19.672 1.00 89.56 84 PHE A O 1
ATOM 694 N N . GLU A 1 85 ? -9.055 -2.801 21.545 1.00 91.31 85 GLU A N 1
ATOM 695 C CA . GLU A 1 85 ? -7.760 -3.476 21.709 1.00 91.31 85 GLU A CA 1
ATOM 696 C C . GLU A 1 85 ? -7.405 -4.332 20.484 1.00 91.31 85 GLU A C 1
ATOM 698 O O . GLU A 1 85 ? -6.296 -4.232 19.957 1.00 91.31 85 GLU A O 1
ATOM 703 N N . ILE A 1 86 ? -8.366 -5.105 19.961 1.00 92.56 86 ILE A N 1
ATOM 704 C CA . ILE A 1 86 ? -8.176 -5.911 18.742 1.00 92.56 86 ILE A CA 1
ATOM 705 C C . ILE A 1 86 ? -7.861 -5.027 17.527 1.00 92.56 86 ILE A C 1
ATOM 707 O O . ILE A 1 86 ? -6.982 -5.361 16.730 1.00 92.56 86 ILE A O 1
ATOM 711 N N . LEU A 1 87 ? -8.573 -3.908 17.358 1.00 94.06 87 LEU A N 1
ATOM 712 C CA . LEU A 1 87 ? -8.318 -2.969 16.264 1.00 94.06 87 LEU A CA 1
ATOM 713 C C . LEU A 1 87 ? -6.940 -2.313 16.399 1.00 94.06 87 LEU A C 1
ATOM 715 O O . LEU A 1 87 ? -6.259 -2.139 15.390 1.00 94.06 87 LEU A O 1
ATOM 719 N N . ALA A 1 88 ? -6.515 -1.993 17.622 1.00 94.56 88 ALA A N 1
ATOM 720 C CA . ALA A 1 88 ? -5.209 -1.398 17.884 1.00 94.56 88 ALA A CA 1
ATOM 721 C C . ALA A 1 88 ? -4.084 -2.389 17.562 1.00 94.56 88 ALA A C 1
ATOM 723 O O . ALA A 1 88 ? -3.121 -2.027 16.889 1.00 94.56 88 ALA A O 1
ATOM 724 N N . GLU A 1 89 ? -4.241 -3.660 17.946 1.00 96.88 89 GLU A N 1
ATOM 725 C CA . GLU A 1 89 ? -3.297 -4.723 17.587 1.00 96.88 89 GLU A CA 1
ATOM 726 C C . GLU A 1 89 ? -3.254 -4.964 16.067 1.00 96.88 89 GLU A C 1
ATOM 728 O O . GLU A 1 89 ? -2.186 -5.198 15.496 1.00 96.88 89 GLU A O 1
ATOM 733 N N . LEU A 1 90 ? -4.403 -4.903 15.384 1.00 96.69 90 LEU A N 1
ATOM 734 C CA . LEU A 1 90 ? -4.456 -5.026 13.927 1.00 96.69 90 LEU A CA 1
ATOM 735 C C . LEU A 1 90 ? -3.753 -3.852 13.232 1.00 96.69 90 LEU A C 1
ATOM 737 O O . LEU A 1 90 ? -3.018 -4.081 12.270 1.00 96.69 90 LEU A O 1
ATOM 741 N N . LEU A 1 91 ? -3.955 -2.623 13.716 1.00 97.31 91 LEU A N 1
ATOM 742 C CA . LEU A 1 91 ? -3.293 -1.431 13.189 1.00 97.31 91 LEU A CA 1
ATOM 743 C C . LEU A 1 91 ? -1.774 -1.514 13.373 1.00 97.31 91 LEU A C 1
ATOM 745 O O . LEU A 1 91 ? -1.045 -1.308 12.406 1.00 97.31 91 LEU A O 1
ATOM 749 N N . ASP A 1 92 ? -1.301 -1.893 14.563 1.00 96.88 92 ASP A N 1
ATOM 750 C CA . ASP A 1 92 ? 0.129 -2.082 14.846 1.00 96.88 92 ASP A CA 1
ATOM 751 C C . ASP A 1 92 ? 0.768 -3.095 13.882 1.00 96.88 92 ASP A C 1
ATOM 753 O O . ASP A 1 92 ? 1.767 -2.808 13.219 1.00 96.88 92 ASP A O 1
ATOM 757 N N . LYS A 1 93 ? 0.125 -4.254 13.693 1.00 96.25 93 LYS A N 1
ATOM 758 C CA . LYS A 1 93 ? 0.585 -5.272 12.734 1.00 96.25 93 LYS A CA 1
ATOM 759 C C . LYS A 1 93 ? 0.575 -4.780 11.291 1.00 96.25 93 LYS A C 1
ATOM 761 O O . LYS A 1 93 ? 1.468 -5.141 10.527 1.00 96.25 93 LYS A O 1
ATOM 766 N N . ALA A 1 94 ? -0.419 -3.987 10.896 1.00 96.88 94 ALA A N 1
ATOM 767 C CA . ALA A 1 94 ? -0.443 -3.381 9.569 1.00 96.88 94 ALA A CA 1
ATOM 768 C C . ALA A 1 94 ? 0.717 -2.385 9.398 1.00 96.88 94 ALA A C 1
ATOM 770 O O . ALA A 1 94 ? 1.362 -2.376 8.348 1.00 96.88 94 ALA A O 1
ATOM 771 N N . CYS A 1 95 ? 1.042 -1.611 10.438 1.00 96.75 95 CYS A 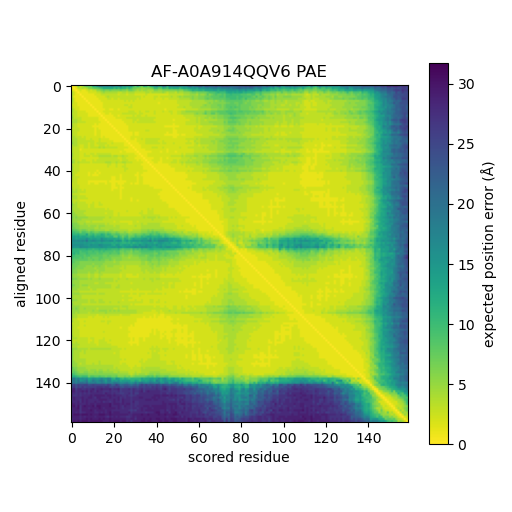N 1
ATOM 772 C CA . CYS A 1 95 ? 2.133 -0.641 10.420 1.00 96.75 95 CYS A CA 1
ATOM 773 C C . CYS A 1 95 ? 3.528 -1.278 10.295 1.00 96.75 95 CYS A C 1
ATOM 775 O O . CYS A 1 95 ? 4.414 -0.670 9.694 1.00 96.75 95 CYS A O 1
ATOM 777 N N . GLN A 1 96 ? 3.720 -2.531 10.724 1.00 96.62 96 GLN A N 1
ATOM 778 C CA . GLN A 1 96 ? 4.972 -3.276 10.485 1.00 96.62 96 GLN A CA 1
ATOM 779 C C . GLN A 1 96 ? 5.328 -3.387 8.990 1.00 96.62 96 GLN A C 1
ATOM 781 O O . GLN A 1 96 ? 6.490 -3.556 8.624 1.00 96.62 96 GLN A O 1
ATOM 786 N N . ALA A 1 97 ? 4.352 -3.261 8.086 1.00 96.44 97 ALA A N 1
ATOM 787 C CA . ALA A 1 97 ? 4.621 -3.254 6.653 1.00 96.44 97 ALA A CA 1
ATOM 788 C C . ALA A 1 97 ? 5.419 -2.020 6.185 1.00 96.44 97 ALA A C 1
ATOM 790 O O . ALA A 1 97 ? 6.147 -2.136 5.196 1.00 96.44 97 ALA A O 1
ATOM 791 N N . PHE A 1 98 ? 5.333 -0.880 6.884 1.00 97.25 98 PHE A N 1
ATOM 792 C CA . PHE A 1 98 ? 6.166 0.299 6.604 1.00 97.25 98 PHE A CA 1
ATOM 793 C C . PHE A 1 98 ? 7.632 0.048 6.976 1.00 97.25 98 PHE A C 1
ATOM 795 O O . PHE A 1 98 ? 8.525 0.395 6.210 1.00 97.25 98 PHE A O 1
ATOM 802 N N . GLU A 1 99 ? 7.891 -0.664 8.076 1.00 97.12 99 GLU A N 1
ATOM 803 C CA . GLU A 1 99 ? 9.254 -1.066 8.453 1.00 97.12 99 GLU A CA 1
ATOM 804 C C . GLU A 1 99 ? 9.867 -1.993 7.391 1.00 97.12 99 GLU A C 1
ATOM 806 O O . GLU A 1 99 ? 10.991 -1.788 6.934 1.00 97.12 99 GLU A O 1
ATOM 811 N N . ILE A 1 100 ? 9.095 -2.978 6.912 1.00 96.38 100 ILE A N 1
ATOM 812 C CA . ILE A 1 100 ? 9.528 -3.877 5.829 1.00 96.38 100 ILE A CA 1
ATOM 813 C C . ILE A 1 100 ? 9.804 -3.088 4.537 1.00 96.38 100 ILE A C 1
ATOM 815 O O . ILE A 1 100 ? 10.742 -3.397 3.791 1.00 96.38 100 ILE A O 1
ATOM 819 N N . TRP A 1 101 ? 8.985 -2.077 4.247 1.00 96.31 101 TRP A N 1
ATOM 820 C CA . TRP A 1 101 ? 9.171 -1.204 3.094 1.00 96.31 101 TRP A CA 1
ATOM 821 C C . TRP A 1 101 ? 10.482 -0.411 3.165 1.00 96.31 101 TRP A C 1
ATOM 823 O O . TRP A 1 101 ? 11.234 -0.392 2.181 1.00 96.31 101 TRP A O 1
ATOM 833 N N . ASP A 1 102 ? 10.805 0.158 4.324 1.00 96.19 102 ASP A N 1
ATOM 834 C CA . ASP A 1 102 ? 12.082 0.833 4.559 1.00 96.19 102 ASP A CA 1
ATOM 835 C C . ASP A 1 102 ? 13.266 -0.134 4.430 1.00 96.19 102 ASP A C 1
ATOM 837 O O . ASP A 1 102 ? 14.240 0.156 3.721 1.00 96.19 102 ASP A O 1
ATOM 841 N N . GLU A 1 103 ? 13.155 -1.344 4.983 1.00 97.19 103 GLU A N 1
ATOM 842 C CA . GLU A 1 103 ? 14.186 -2.373 4.838 1.00 97.19 103 GLU A CA 1
ATOM 843 C C . GLU A 1 103 ? 14.469 -2.725 3.368 1.00 97.19 103 GLU A C 1
ATOM 845 O O . GLU A 1 103 ? 15.622 -2.970 2.995 1.00 97.19 103 GLU A O 1
ATOM 850 N N . HIS A 1 104 ? 13.457 -2.742 2.490 1.00 96.44 104 HIS A N 1
ATOM 851 C CA . HIS A 1 104 ? 13.674 -2.996 1.060 1.00 96.44 104 HIS A CA 1
ATOM 852 C C . HIS A 1 104 ? 14.603 -1.955 0.419 1.00 96.44 104 HIS A C 1
ATOM 854 O O . HIS A 1 104 ? 15.438 -2.304 -0.430 1.00 96.44 104 HIS A O 1
ATOM 860 N N . LYS A 1 105 ? 14.472 -0.687 0.826 1.00 92.75 105 LYS A N 1
ATOM 861 C CA . LYS A 1 105 ? 15.335 0.414 0.385 1.00 92.75 105 LYS A CA 1
ATOM 862 C C . LYS A 1 105 ? 16.746 0.253 0.947 1.00 92.75 105 LYS A C 1
ATOM 864 O O . LYS A 1 105 ? 17.710 0.339 0.183 1.00 92.75 105 LYS A O 1
ATOM 869 N N . GLU A 1 106 ? 16.880 -0.033 2.239 1.00 96.12 106 GLU A N 1
ATOM 870 C CA . GLU A 1 106 ? 18.177 -0.210 2.908 1.00 96.12 106 GLU A CA 1
ATOM 871 C C . GLU A 1 106 ? 18.975 -1.393 2.349 1.00 96.12 106 GLU A C 1
ATOM 873 O O . GLU A 1 106 ? 20.176 -1.281 2.080 1.00 96.12 106 GLU A O 1
ATOM 878 N N . ARG A 1 107 ? 18.291 -2.510 2.080 1.00 96.19 107 ARG A N 1
ATOM 879 C CA . ARG A 1 107 ? 18.870 -3.718 1.471 1.00 96.19 107 ARG A CA 1
ATOM 880 C C . ARG A 1 107 ? 19.154 -3.565 -0.026 1.00 96.19 107 ARG A C 1
ATOM 882 O O . ARG A 1 107 ? 19.692 -4.493 -0.629 1.00 96.19 107 ARG A O 1
ATOM 889 N N . LYS A 1 108 ? 18.822 -2.415 -0.629 1.00 94.31 108 LYS A N 1
ATOM 890 C CA . LYS A 1 108 ? 19.041 -2.098 -2.052 1.00 94.31 108 LYS A CA 1
ATOM 891 C C . LYS A 1 108 ? 18.443 -3.154 -2.985 1.00 94.31 108 LYS A C 1
ATOM 893 O O . LYS A 1 108 ? 19.072 -3.566 -3.961 1.00 94.31 108 LYS A O 1
ATOM 898 N N . ILE A 1 109 ? 17.234 -3.614 -2.669 1.00 96.56 109 ILE A N 1
ATOM 899 C CA . ILE A 1 109 ? 16.516 -4.565 -3.520 1.00 96.56 109 ILE A CA 1
ATOM 900 C C . ILE A 1 109 ? 16.253 -3.898 -4.886 1.00 96.56 109 ILE A C 1
ATOM 902 O O . ILE A 1 109 ? 15.819 -2.745 -4.907 1.00 96.56 109 ILE A O 1
ATOM 906 N N . PRO A 1 110 ? 16.478 -4.587 -6.024 1.00 97.69 110 PRO A N 1
ATOM 907 C CA . PRO A 1 110 ? 16.205 -4.025 -7.348 1.00 97.69 110 PRO A CA 1
ATOM 908 C C . PRO A 1 110 ? 14.759 -3.544 -7.488 1.00 97.69 110 PRO A C 1
ATOM 910 O O . PRO A 1 110 ? 13.835 -4.221 -7.020 1.00 97.69 110 PRO A O 1
ATOM 913 N N . TYR A 1 111 ? 14.533 -2.424 -8.177 1.00 98.00 111 TYR A N 1
ATOM 914 C CA . TYR A 1 111 ? 13.206 -1.806 -8.252 1.00 98.00 111 TYR A CA 1
ATOM 915 C C . TYR A 1 111 ? 12.142 -2.737 -8.837 1.00 98.00 111 TYR A C 1
ATOM 917 O O . TYR A 1 111 ? 11.011 -2.742 -8.361 1.00 98.00 111 TYR A O 1
ATOM 925 N N . GLY A 1 112 ? 12.491 -3.590 -9.807 1.00 97.25 112 GLY A N 1
ATOM 926 C CA . GLY A 1 112 ? 11.546 -4.574 -10.349 1.00 97.25 112 GLY A CA 1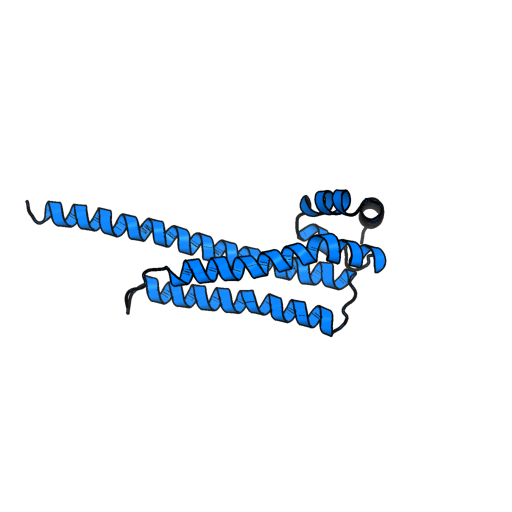
ATOM 927 C C . GLY A 1 112 ? 11.009 -5.524 -9.273 1.00 97.25 112 GLY A C 1
ATOM 928 O O . GLY A 1 112 ? 9.814 -5.817 -9.230 1.00 97.25 112 GLY A O 1
ATOM 929 N N . HIS A 1 113 ? 11.876 -5.964 -8.358 1.00 97.69 113 HIS A N 1
ATOM 930 C CA . HIS A 1 113 ? 11.489 -6.790 -7.217 1.00 97.69 113 HIS A CA 1
ATOM 931 C C . HIS A 1 113 ? 10.713 -5.986 -6.174 1.00 97.69 113 HIS A C 1
ATOM 933 O O . HIS A 1 113 ? 9.705 -6.481 -5.668 1.00 97.69 113 HIS A O 1
ATOM 939 N N . ARG A 1 114 ? 11.148 -4.751 -5.891 1.00 98.00 114 ARG A N 1
ATOM 940 C CA . ARG A 1 114 ? 10.450 -3.839 -4.976 1.00 98.00 114 ARG A CA 1
ATOM 941 C C . ARG A 1 114 ? 9.014 -3.604 -5.418 1.00 98.00 114 ARG A C 1
ATOM 943 O O . ARG A 1 114 ? 8.125 -3.824 -4.616 1.00 98.00 114 ARG A O 1
ATOM 950 N N . LEU A 1 115 ? 8.770 -3.304 -6.695 1.00 98.06 115 LEU A N 1
ATOM 951 C CA . LEU A 1 115 ? 7.417 -3.129 -7.237 1.00 98.06 115 LEU A CA 1
ATOM 952 C C . LEU A 1 115 ? 6.486 -4.299 -6.889 1.00 98.06 115 LEU A C 1
ATOM 954 O O . LEU A 1 115 ? 5.350 -4.082 -6.488 1.00 98.06 115 LEU A O 1
ATOM 958 N N . VAL A 1 116 ? 6.967 -5.540 -7.009 1.00 97.75 116 VAL A N 1
ATOM 959 C CA . VAL A 1 116 ? 6.167 -6.737 -6.697 1.00 97.75 116 VAL A CA 1
ATOM 960 C C . VAL A 1 116 ? 5.926 -6.880 -5.195 1.00 97.75 116 VAL A C 1
ATOM 962 O O . VAL A 1 116 ? 4.808 -7.177 -4.780 1.00 97.75 116 VAL A O 1
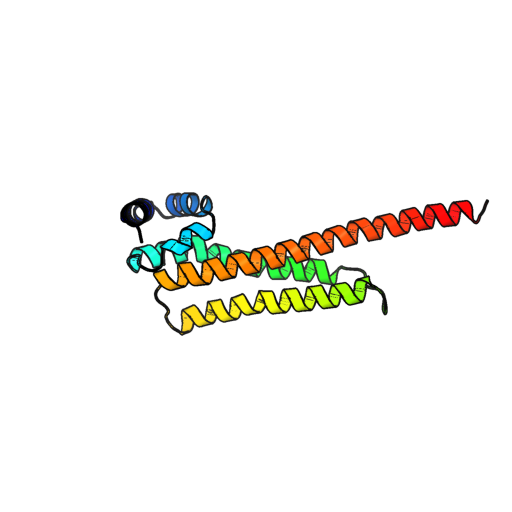ATOM 965 N N . LEU A 1 117 ? 6.982 -6.748 -4.389 1.00 97.75 117 LEU A N 1
ATOM 966 C CA . LEU A 1 117 ? 6.919 -6.965 -2.942 1.00 97.75 117 LEU A CA 1
ATOM 967 C C . LEU A 1 117 ? 6.103 -5.868 -2.257 1.00 97.75 117 LEU A C 1
ATOM 969 O O . LEU A 1 117 ? 5.206 -6.155 -1.474 1.00 97.75 117 LEU A O 1
ATOM 973 N N . GLU A 1 118 ? 6.384 -4.621 -2.602 1.00 97.88 118 GLU A N 1
ATOM 974 C CA . GLU A 1 118 ? 5.760 -3.445 -2.016 1.00 97.88 118 GLU A CA 1
ATOM 975 C C . GLU A 1 118 ? 4.295 -3.296 -2.431 1.00 97.88 118 GLU A C 1
ATOM 977 O O . GLU A 1 118 ? 3.468 -2.964 -1.592 1.00 97.88 118 GLU A O 1
ATOM 982 N N . ALA A 1 119 ? 3.929 -3.621 -3.678 1.00 97.88 119 ALA A N 1
ATOM 983 C CA . ALA A 1 119 ? 2.520 -3.623 -4.075 1.00 97.88 119 ALA A CA 1
ATOM 984 C C . ALA A 1 119 ? 1.698 -4.652 -3.285 1.00 97.88 119 ALA A C 1
ATOM 986 O O . ALA A 1 119 ? 0.561 -4.374 -2.924 1.00 97.88 119 ALA A O 1
ATOM 987 N N . ARG A 1 120 ? 2.278 -5.819 -2.967 1.00 96.81 120 ARG A N 1
ATOM 988 C CA . ARG A 1 120 ? 1.619 -6.828 -2.119 1.00 96.81 120 ARG A CA 1
ATOM 989 C C . ARG A 1 120 ? 1.476 -6.372 -0.672 1.00 96.81 120 ARG A C 1
ATOM 991 O O . ARG A 1 120 ? 0.465 -6.671 -0.053 1.00 96.81 120 ARG A O 1
ATOM 998 N N . LEU A 1 121 ? 2.474 -5.672 -0.134 1.00 97.25 121 LEU A N 1
ATOM 999 C CA . LEU A 1 121 ? 2.360 -5.081 1.198 1.00 97.25 121 LEU A CA 1
ATOM 1000 C C . LEU A 1 121 ? 1.254 -4.020 1.224 1.00 97.25 121 LEU A C 1
ATOM 1002 O O . LEU A 1 121 ? 0.413 -4.063 2.113 1.00 97.25 121 LEU A O 1
ATOM 1006 N N . LEU A 1 122 ? 1.189 -3.146 0.214 1.00 97.56 122 LEU A N 1
ATOM 1007 C CA . LEU A 1 122 ? 0.110 -2.164 0.082 1.00 97.56 122 LEU A CA 1
ATOM 1008 C C . LEU A 1 122 ? -1.278 -2.809 -0.044 1.00 97.56 122 LEU A C 1
ATOM 1010 O O . LEU A 1 122 ? -2.222 -2.274 0.527 1.00 97.56 122 LEU A O 1
ATOM 1014 N N . GLU A 1 123 ? -1.419 -3.943 -0.749 1.00 96.44 123 GLU A N 1
ATOM 1015 C CA . GLU A 1 123 ? -2.676 -4.719 -0.777 1.00 96.44 123 GLU A CA 1
ATOM 1016 C C . GLU A 1 123 ? -3.079 -5.128 0.652 1.00 96.44 123 GLU A C 1
ATOM 1018 O O . GLU A 1 123 ? -4.183 -4.815 1.092 1.00 96.44 123 GLU A O 1
ATOM 1023 N N . SER A 1 124 ? -2.158 -5.734 1.410 1.00 95.81 124 SER A N 1
ATOM 1024 C CA . SER A 1 124 ? -2.414 -6.161 2.792 1.00 95.81 124 SER A CA 1
ATOM 1025 C C . SER A 1 124 ? -2.752 -5.000 3.733 1.00 95.81 124 SER A C 1
ATOM 1027 O O . SER A 1 124 ? -3.673 -5.113 4.539 1.00 95.81 124 SER A O 1
ATOM 1029 N N . ILE A 1 125 ? -2.022 -3.882 3.636 1.00 96.88 125 ILE A N 1
ATOM 1030 C CA . ILE A 1 125 ? -2.273 -2.679 4.446 1.00 96.88 125 ILE A CA 1
ATOM 1031 C C . ILE A 1 125 ? -3.654 -2.115 4.128 1.00 96.88 125 ILE A C 1
ATOM 1033 O O . ILE A 1 125 ? -4.419 -1.811 5.038 1.00 96.88 125 ILE A O 1
ATOM 1037 N N . LYS A 1 126 ? -3.986 -1.995 2.838 1.00 96.19 126 LYS A N 1
ATOM 1038 C CA . LYS A 1 126 ? -5.285 -1.487 2.400 1.00 96.19 126 LYS A CA 1
ATOM 1039 C C . LYS A 1 126 ? -6.416 -2.333 2.981 1.00 96.19 126 LYS A C 1
ATOM 1041 O O . LYS A 1 126 ? -7.347 -1.765 3.538 1.00 96.19 126 LYS A O 1
ATOM 1046 N N . ASP A 1 127 ? -6.327 -3.655 2.882 1.00 96.44 127 ASP A N 1
ATOM 1047 C CA . ASP A 1 127 ? -7.372 -4.550 3.383 1.00 96.44 127 ASP A CA 1
ATOM 1048 C C . ASP A 1 127 ? -7.514 -4.469 4.913 1.00 96.44 127 ASP A C 1
ATOM 1050 O O . ASP A 1 127 ? -8.634 -4.446 5.428 1.00 96.44 127 ASP A O 1
ATOM 1054 N N . ALA A 1 128 ? -6.399 -4.359 5.645 1.00 97.38 128 ALA A N 1
ATOM 1055 C CA . ALA A 1 128 ? -6.421 -4.154 7.093 1.00 97.38 128 ALA A CA 1
ATOM 1056 C C . ALA A 1 128 ? -7.064 -2.809 7.471 1.00 97.38 128 ALA A C 1
ATOM 1058 O O . ALA A 1 128 ? -7.927 -2.762 8.346 1.00 97.38 128 ALA A O 1
ATOM 1059 N N . PHE A 1 129 ? -6.693 -1.726 6.788 1.00 97.75 129 PHE A N 1
ATOM 1060 C CA . PHE A 1 129 ? -7.252 -0.396 7.029 1.00 97.75 129 PHE A CA 1
ATOM 1061 C C . PHE A 1 129 ? -8.741 -0.330 6.697 1.00 97.75 129 PHE A C 1
ATOM 1063 O O . PHE A 1 129 ? -9.517 0.185 7.497 1.00 97.75 129 PHE A O 1
ATOM 1070 N N . ASP A 1 130 ? -9.158 -0.899 5.564 1.00 97.00 130 ASP A N 1
ATOM 1071 C CA . ASP A 1 130 ? -10.569 -0.971 5.181 1.00 97.00 130 ASP A CA 1
ATOM 1072 C C . ASP A 1 130 ? -11.376 -1.738 6.244 1.00 97.00 130 ASP A C 1
ATOM 1074 O O . ASP A 1 130 ? -12.473 -1.321 6.615 1.00 97.00 130 ASP A O 1
ATOM 1078 N N . LEU A 1 131 ? -10.839 -2.841 6.779 1.00 95.75 131 LEU A N 1
ATOM 1079 C CA . LEU A 1 131 ? -11.486 -3.597 7.853 1.00 95.75 131 LEU A CA 1
ATOM 1080 C C . LEU A 1 131 ? -11.623 -2.771 9.140 1.00 95.75 131 LEU A C 1
ATOM 1082 O O . LEU A 1 131 ? -12.697 -2.771 9.748 1.00 95.75 131 LEU A O 1
ATOM 1086 N N . ILE A 1 132 ? -10.563 -2.066 9.547 1.00 95.38 132 ILE A N 1
ATOM 1087 C CA . ILE A 1 132 ? -10.580 -1.215 10.744 1.00 95.38 132 ILE A CA 1
ATOM 1088 C C . ILE A 1 132 ? -11.629 -0.114 10.593 1.00 95.38 132 ILE A C 1
ATOM 1090 O O . ILE A 1 132 ? -12.504 0.025 11.445 1.00 95.38 132 ILE A O 1
ATOM 1094 N N . GLU A 1 133 ? -11.586 0.637 9.495 1.00 94.44 133 GLU A N 1
ATOM 1095 C CA . GLU A 1 133 ? -12.490 1.763 9.262 1.00 94.44 133 GLU A CA 1
ATOM 1096 C C . GLU A 1 133 ? -13.956 1.328 9.197 1.00 94.44 133 GLU A C 1
ATOM 1098 O O . GLU A 1 133 ? -14.793 1.940 9.858 1.00 94.44 133 GLU A O 1
ATOM 1103 N N . ASN A 1 134 ? -14.258 0.237 8.483 1.00 92.69 134 ASN A N 1
ATOM 1104 C CA . ASN A 1 134 ? -15.613 -0.316 8.437 1.00 92.69 134 ASN A CA 1
ATOM 1105 C C . ASN A 1 134 ? -16.096 -0.735 9.833 1.00 92.69 134 ASN A C 1
ATOM 1107 O O . ASN A 1 134 ? -17.242 -0.479 10.198 1.00 92.69 134 ASN A O 1
ATOM 1111 N N . THR A 1 135 ? -15.213 -1.330 10.641 1.00 89.44 135 THR A N 1
ATOM 1112 C CA . THR A 1 135 ? -15.552 -1.721 12.015 1.00 89.44 135 THR A CA 1
ATOM 1113 C C . THR A 1 135 ? -15.844 -0.492 12.882 1.00 89.44 135 THR A C 1
ATOM 1115 O O . THR A 1 135 ? -16.826 -0.490 13.625 1.00 89.44 135 THR A O 1
ATOM 1118 N N . ILE A 1 136 ? -15.043 0.575 12.766 1.00 88.88 136 ILE A N 1
ATOM 1119 C CA . ILE A 1 136 ? -15.275 1.855 13.459 1.00 88.88 136 ILE A CA 1
ATOM 1120 C C . ILE A 1 136 ? -16.623 2.470 13.046 1.00 88.88 136 ILE A C 1
ATOM 1122 O O . ILE A 1 136 ? -17.359 2.985 13.891 1.00 88.88 136 ILE A O 1
ATOM 1126 N N . ASP A 1 137 ? -16.975 2.420 11.762 1.00 87.81 137 ASP A N 1
ATOM 1127 C CA . ASP A 1 137 ? -18.247 2.965 11.276 1.00 87.81 137 ASP A CA 1
ATOM 1128 C C . ASP A 1 137 ? -19.459 2.178 11.787 1.00 87.81 137 ASP A C 1
ATOM 1130 O O . ASP A 1 137 ? -20.452 2.778 12.219 1.00 87.81 137 ASP A O 1
ATOM 1134 N N . ASP A 1 138 ? -19.355 0.851 11.845 1.00 83.44 138 ASP A N 1
ATOM 1135 C CA . ASP A 1 138 ? -20.383 -0.002 12.444 1.00 83.44 138 ASP A CA 1
ATOM 1136 C C . ASP A 1 138 ? -20.577 0.299 13.938 1.00 83.44 138 ASP A C 1
ATOM 1138 O O . ASP A 1 138 ? -21.711 0.334 14.427 1.00 83.44 138 ASP A O 1
ATOM 1142 N N . PHE A 1 139 ? -19.499 0.599 14.669 1.00 74.69 139 PHE A N 1
ATOM 1143 C CA . PHE A 1 139 ? -19.587 1.034 16.064 1.00 74.69 139 PHE A CA 1
ATOM 1144 C C . PHE A 1 139 ? -20.387 2.314 16.243 1.00 74.69 139 PHE A C 1
ATOM 1146 O O . PHE A 1 139 ? -21.296 2.363 17.076 1.00 74.69 139 PHE A O 1
ATOM 1153 N N . ASN A 1 140 ? -20.066 3.342 15.460 1.00 68.31 140 ASN A N 1
ATOM 1154 C CA . ASN A 1 140 ? -20.749 4.630 15.543 1.00 68.31 140 ASN A CA 1
ATOM 1155 C C . ASN A 1 140 ? -22.245 4.488 15.242 1.00 68.31 140 ASN A C 1
ATOM 1157 O O . ASN A 1 140 ? -23.076 5.161 15.857 1.00 68.31 140 ASN A O 1
ATOM 1161 N N . ARG A 1 141 ? -22.603 3.563 14.346 1.00 69.31 141 ARG A N 1
ATOM 1162 C CA . ARG A 1 141 ? -23.994 3.255 14.015 1.00 69.31 141 ARG A CA 1
ATOM 1163 C C . ARG A 1 141 ? -24.726 2.527 15.148 1.00 69.31 141 ARG A C 1
ATOM 1165 O O . ARG A 1 141 ? -25.830 2.927 15.506 1.00 69.31 141 ARG A O 1
ATOM 1172 N N . ILE A 1 142 ? -24.119 1.492 15.733 1.00 57.62 142 ILE A N 1
ATOM 1173 C CA . ILE A 1 142 ? -24.742 0.679 16.796 1.00 57.62 142 ILE A CA 1
ATOM 1174 C C . ILE A 1 142 ? -24.811 1.445 18.128 1.00 57.62 142 ILE A C 1
ATOM 1176 O O . ILE A 1 142 ? -25.793 1.319 18.863 1.00 57.62 142 ILE A O 1
ATOM 1180 N N . GLY A 1 143 ? -23.809 2.275 18.433 1.00 54.69 143 GLY A N 1
ATOM 1181 C CA . GLY A 1 143 ? -23.809 3.153 19.607 1.00 54.69 143 GLY A CA 1
ATOM 1182 C C . GLY A 1 143 ? -24.949 4.177 19.581 1.00 54.69 143 GLY A C 1
ATOM 1183 O O . GLY A 1 143 ? -25.592 4.391 20.605 1.00 54.69 143 GLY A O 1
ATOM 1184 N N . GLY A 1 144 ? -25.268 4.732 18.404 1.00 49.84 144 GLY A N 1
ATOM 1185 C CA . GLY A 1 144 ? -26.426 5.615 18.215 1.00 49.84 144 GLY A CA 1
ATOM 1186 C C . GLY A 1 144 ? -27.780 4.907 18.374 1.00 49.84 144 GLY A C 1
ATOM 1187 O O . GLY A 1 144 ? -28.725 5.493 18.903 1.00 49.84 144 GLY A O 1
ATOM 1188 N N . ASP A 1 145 ? -27.868 3.630 17.990 1.00 51.84 145 ASP A N 1
ATOM 1189 C CA . ASP A 1 145 ? -29.082 2.816 18.156 1.00 51.84 145 ASP A CA 1
ATOM 1190 C C . ASP A 1 145 ? -29.289 2.331 19.601 1.00 51.84 145 ASP A C 1
ATOM 1192 O O . ASP A 1 145 ? -30.429 2.157 20.035 1.00 51.84 145 ASP A O 1
ATOM 1196 N N . ARG A 1 146 ? -28.219 2.139 20.390 1.00 49.75 146 ARG A N 1
ATOM 1197 C CA . ARG A 1 146 ? -28.334 1.794 21.822 1.00 49.75 146 ARG A CA 1
ATOM 1198 C C . ARG A 1 146 ? -29.028 2.899 22.612 1.00 49.75 146 ARG A C 1
ATOM 1200 O O . ARG A 1 146 ? -29.850 2.589 23.475 1.00 49.75 146 ARG A O 1
ATOM 1207 N N . ASP A 1 147 ? -28.742 4.159 22.301 1.00 56.22 147 ASP A N 1
ATOM 1208 C CA . ASP A 1 147 ? -29.411 5.303 22.922 1.00 56.22 147 ASP A CA 1
ATOM 1209 C C . ASP A 1 147 ? -30.879 5.397 22.483 1.00 56.22 147 ASP A C 1
ATOM 1211 O O . ASP A 1 147 ? -31.752 5.568 23.333 1.00 56.22 147 ASP A O 1
ATOM 1215 N N . ALA A 1 148 ? -31.192 5.164 21.203 1.00 52.31 148 ALA A N 1
ATOM 1216 C CA . ALA A 1 148 ? -32.577 5.096 20.722 1.00 52.31 148 ALA A CA 1
ATOM 1217 C C . ALA A 1 148 ? -33.375 3.949 21.381 1.00 52.31 148 ALA A C 1
ATOM 1219 O O . ALA A 1 148 ? -34.489 4.154 21.867 1.00 52.31 148 ALA A O 1
ATOM 1220 N N . ALA A 1 149 ? -32.779 2.758 21.491 1.00 50.78 149 ALA A N 1
ATOM 1221 C CA . ALA A 1 149 ? -33.386 1.597 22.142 1.00 50.78 149 ALA A CA 1
ATOM 1222 C C . ALA A 1 149 ? -33.537 1.775 23.666 1.00 50.78 149 ALA A C 1
ATOM 1224 O O . ALA A 1 149 ? -34.502 1.286 24.263 1.00 50.78 149 ALA A O 1
ATOM 1225 N N . ASN A 1 150 ? -32.610 2.484 24.318 1.00 55.50 150 ASN A N 1
ATOM 1226 C CA . ASN A 1 150 ? -32.712 2.823 25.738 1.00 55.50 150 ASN A CA 1
ATOM 1227 C C . ASN A 1 150 ? -33.755 3.919 26.001 1.00 55.50 150 ASN A C 1
ATOM 1229 O O . ASN A 1 150 ? -34.474 3.822 26.998 1.00 55.50 150 ASN A O 1
ATOM 1233 N N . ILE A 1 151 ? -33.901 4.900 25.103 1.00 58.78 151 ILE A N 1
ATOM 1234 C CA . ILE A 1 151 ? -34.976 5.905 25.151 1.00 58.78 151 ILE A CA 1
ATOM 1235 C C . ILE A 1 151 ? -36.343 5.218 25.017 1.00 58.78 151 ILE A C 1
ATOM 1237 O O . ILE A 1 151 ? -37.231 5.465 25.833 1.00 58.78 151 ILE A O 1
ATOM 1241 N N . GLU A 1 152 ? -36.512 4.286 24.073 1.00 50.69 152 GLU A N 1
ATOM 1242 C CA . GLU A 1 152 ? -37.763 3.520 23.946 1.00 50.69 152 GLU A CA 1
ATOM 1243 C C . GLU A 1 152 ? -38.080 2.673 25.191 1.00 50.69 152 GLU A C 1
ATOM 1245 O O . GLU A 1 152 ? -39.245 2.560 25.587 1.00 50.69 152 GLU A O 1
ATOM 1250 N N . ARG A 1 153 ? -37.063 2.098 25.849 1.00 53.12 153 ARG A N 1
ATOM 1251 C CA . ARG A 1 153 ? -37.248 1.360 27.113 1.00 53.12 153 ARG A CA 1
ATOM 1252 C C . ARG A 1 153 ? -37.617 2.276 28.276 1.00 53.12 153 ARG A C 1
ATOM 1254 O O . ARG A 1 153 ? -38.518 1.921 29.034 1.00 53.12 153 ARG A O 1
ATOM 1261 N N . GLN A 1 154 ? -36.980 3.440 28.404 1.00 52.56 154 GLN A N 1
ATOM 1262 C CA . GLN A 1 154 ? -37.299 4.402 29.462 1.00 52.56 154 GLN A CA 1
ATOM 1263 C C . GLN A 1 154 ? -38.736 4.915 29.346 1.00 52.56 154 GLN A C 1
ATOM 1265 O O . GLN A 1 154 ? -39.473 4.865 30.332 1.00 52.56 154 GLN A O 1
ATOM 1270 N N . VAL A 1 155 ? -39.175 5.296 28.141 1.00 55.16 155 VAL A N 1
ATOM 1271 C CA . VAL A 1 155 ? -40.548 5.774 27.889 1.00 55.16 155 VAL A CA 1
ATOM 1272 C C . VAL A 1 155 ? -41.595 4.714 28.259 1.00 55.16 155 VAL A C 1
ATOM 1274 O O . VAL A 1 155 ? -42.625 5.042 28.846 1.00 55.16 155 VAL A O 1
ATOM 1277 N N . ARG A 1 156 ? -41.318 3.428 28.005 1.00 47.53 156 ARG A N 1
ATOM 1278 C CA . ARG A 1 156 ? -42.215 2.318 28.380 1.00 47.53 156 ARG A CA 1
ATOM 1279 C C . ARG A 1 156 ? -42.207 1.969 29.869 1.00 47.53 156 ARG A C 1
ATOM 1281 O O . ARG A 1 156 ? -43.168 1.376 30.336 1.00 47.53 156 ARG A O 1
ATOM 1288 N N . SER A 1 157 ? -41.151 2.312 30.604 1.00 49.03 157 SER A N 1
ATOM 1289 C CA . SER A 1 157 ? -41.051 2.076 32.055 1.00 49.03 157 SER A CA 1
ATOM 1290 C C . SER A 1 157 ? -41.574 3.228 32.922 1.00 49.03 157 SER A C 1
ATOM 1292 O O . SER A 1 157 ? -41.657 3.090 34.138 1.00 49.03 157 SER A O 1
ATOM 1294 N N . SER A 1 158 ? -41.899 4.370 32.310 1.00 51.38 158 SER A N 1
ATOM 1295 C CA . SER A 1 158 ? -42.488 5.549 32.970 1.00 51.38 158 SER A CA 1
ATOM 1296 C C . SER A 1 158 ? -43.976 5.752 32.642 1.00 51.38 158 SER A C 1
ATOM 1298 O O . SER A 1 158 ? -44.536 6.784 33.008 1.00 51.38 158 SER A O 1
ATOM 1300 N N . SER A 1 159 ? -44.593 4.788 31.947 1.00 45.12 159 SER A N 1
ATOM 1301 C CA . SER A 1 159 ? -46.033 4.714 31.647 1.00 45.12 159 SER A CA 1
ATOM 1302 C C . SER A 1 159 ? -46.688 3.641 32.510 1.00 45.12 159 SER A C 1
ATOM 1304 O O . SER A 1 159 ? -47.838 3.860 32.944 1.00 45.12 159 SER A O 1
#

Mean predicted aligned error: 7.1 Å

Radius of gyration: 22.03 Å; Cα contacts (8 Å, |Δi|>4): 107; chains: 1; bounding box: 65×26×58 Å

Organism: NCBI:txid227884

Sequence (159 aa):
MSIAFAEAAVKLSNLDDENLQEALNKKELDFYRNCKNLPESIARRFHEINLLPRWEEAEKRVKIIEDRMTNMKCPDGSVEEDRFEILAELLDKACQAFEIWDEHKERKIPYGHRLVLEARLLESIKDAFDLIENTIDDFNRIGGDRDAANIERQVRSSS

Foldseek 3Di:
DDPVLQVVLVVLLPDPLVSSLVVLVPDALVNLQPLLPHDLSSLVSSCVSHLVVLVVVLVVLLVVLVVLLVPDDDDPPDPSVVVSVVLVVLSVVLCVLVVVLVVCVVVVPRSSVSSNSSSVSSVSSVVSSVVSVVVSVVRVVVVVVVVVVVVVVVVVVVD

pLDDT: mean 88.72, std 14.32, range [45.12, 98.06]

Secondary structure (DSSP, 8-state):
--HHHHHHHHHHHTS-HHHHHHHHHTS-GGGGGGGGGS-HHHHHHHIIIIIHHHHHHHHHHHHHHHHHHHT----TTSHHHHHHHHHHHHHHHHHHHHHHHHHHHHTT--HHHHHHHHHHHHHHHHHHHHHHHHHHHHHHHHHHHHHHHHHHHHHHH--